Protein AF-A0A382NSS7-F1 (afdb_monomer)

Radius of gyration: 20.49 Å; Cα contacts (8 Å, |Δi|>4): 6; chains: 1; bounding box: 55×13×46 Å

Mean predicted aligned error: 12.33 Å

Structure (mmCIF, N/CA/C/O backbone):
data_AF-A0A382NSS7-F1
#
_entry.id   AF-A0A382NSS7-F1
#
loop_
_atom_site.group_PDB
_atom_site.id
_atom_site.type_symbol
_atom_site.label_atom_id
_atom_site.label_alt_id
_atom_site.label_comp_id
_atom_site.label_asym_id
_atom_site.label_entity_id
_atom_site.label_seq_id
_atom_site.pdbx_PDB_ins_code
_atom_site.Cartn_x
_atom_site.Cartn_y
_atom_site.Cartn_z
_atom_site.occupancy
_atom_site.B_iso_or_equiv
_atom_site.auth_seq_id
_atom_site.auth_comp_id
_atom_site.auth_asym_id
_atom_site.auth_atom_id
_atom_site.pdbx_PDB_model_num
ATOM 1 N N . MET A 1 1 ? -42.350 -10.231 16.381 1.00 41.31 1 MET A N 1
ATOM 2 C CA . MET A 1 1 ? -42.010 -9.547 15.117 1.00 41.31 1 MET A CA 1
ATOM 3 C C . MET A 1 1 ? -40.602 -8.986 15.288 1.00 41.31 1 MET A C 1
ATOM 5 O O . MET A 1 1 ? -40.421 -8.144 16.157 1.00 41.31 1 MET A O 1
ATOM 9 N N . SER A 1 2 ? -39.621 -9.568 14.589 1.00 47.59 2 SER A N 1
ATOM 10 C CA . SER A 1 2 ? -38.175 -9.267 14.652 1.00 47.59 2 SER A CA 1
ATOM 11 C C . SER A 1 2 ? -37.820 -7.803 14.409 1.00 47.59 2 SER A C 1
ATOM 13 O O . SER A 1 2 ? -38.399 -7.198 13.513 1.00 47.59 2 SER A O 1
ATOM 15 N N . SER A 1 3 ? -36.782 -7.325 15.110 1.00 47.97 3 SER A N 1
ATOM 16 C CA . SER A 1 3 ? -35.945 -6.175 14.725 1.00 47.97 3 SER A CA 1
ATOM 17 C C . SER A 1 3 ? -34.541 -6.304 15.343 1.00 47.97 3 SER A C 1
ATOM 19 O O . SER A 1 3 ? -34.177 -5.577 16.267 1.00 47.97 3 SER A O 1
ATOM 21 N N . ASP A 1 4 ? -33.758 -7.254 14.828 1.00 52.97 4 ASP A N 1
ATOM 22 C CA . ASP A 1 4 ? -32.324 -7.440 15.084 1.00 52.97 4 ASP A CA 1
ATOM 23 C C . ASP A 1 4 ? -31.501 -6.237 14.570 1.00 52.97 4 ASP A C 1
ATOM 25 O O . ASP A 1 4 ? -31.022 -6.226 13.437 1.00 52.97 4 ASP A O 1
ATOM 29 N N . ASN A 1 5 ? -31.335 -5.202 15.401 1.00 54.28 5 ASN A N 1
ATOM 30 C CA . ASN A 1 5 ? -30.514 -4.008 15.119 1.00 54.28 5 ASN A CA 1
ATOM 31 C C . ASN A 1 5 ? -29.188 -3.997 15.905 1.00 54.28 5 ASN A C 1
ATOM 33 O O . ASN A 1 5 ? -28.686 -2.946 16.295 1.00 54.28 5 ASN A O 1
ATOM 37 N N . HIS A 1 6 ? -28.609 -5.166 16.167 1.00 50.72 6 HIS A N 1
ATOM 38 C CA . HIS A 1 6 ? -27.348 -5.294 16.893 1.00 50.72 6 HIS A CA 1
ATOM 39 C C . HIS A 1 6 ? -26.177 -5.538 15.918 1.00 50.72 6 HIS A C 1
ATOM 41 O O . HIS A 1 6 ? -26.100 -6.569 15.258 1.00 50.72 6 HIS A O 1
ATOM 47 N N . HIS A 1 7 ? -25.240 -4.583 15.873 1.00 52.75 7 HIS A N 1
ATOM 48 C CA . HIS A 1 7 ? -23.843 -4.745 15.426 1.00 52.75 7 HIS A CA 1
ATOM 49 C C . HIS A 1 7 ? -23.543 -4.902 13.921 1.00 52.75 7 HIS A C 1
ATOM 51 O O . HIS A 1 7 ? -22.856 -5.832 13.507 1.00 52.75 7 HIS A O 1
ATOM 57 N N . LYS A 1 8 ? -23.932 -3.923 13.094 1.00 49.84 8 LYS A N 1
ATOM 58 C CA . LYS A 1 8 ? -23.291 -3.707 11.772 1.00 49.84 8 LYS A CA 1
ATOM 59 C C . LYS A 1 8 ? -22.253 -2.573 11.757 1.00 49.84 8 LYS A C 1
ATOM 61 O O . LYS A 1 8 ? -21.571 -2.361 10.760 1.00 49.84 8 LYS A O 1
ATOM 66 N N . GLU A 1 9 ? -22.078 -1.898 12.885 1.00 53.38 9 GLU A N 1
ATOM 67 C CA . GLU A 1 9 ? -21.127 -0.807 13.115 1.00 53.38 9 GLU A CA 1
ATOM 68 C C . GLU A 1 9 ? -19.740 -1.358 13.487 1.00 53.38 9 GLU A C 1
ATOM 70 O O . GLU A 1 9 ? -19.332 -1.244 14.639 1.00 53.38 9 GLU A O 1
ATOM 75 N N . SER A 1 10 ? -19.019 -2.039 12.585 1.00 55.00 10 SER A N 1
ATOM 76 C CA . SER A 1 10 ? -17.557 -2.178 12.777 1.00 55.00 10 SER A CA 1
ATOM 77 C C . SER A 1 10 ? -16.776 -2.938 11.726 1.00 55.00 10 SER A C 1
ATOM 79 O O . SER A 1 10 ? -15.565 -2.942 11.840 1.00 55.00 10 SER A O 1
ATOM 81 N N . PHE A 1 11 ? -17.341 -3.593 10.713 1.00 54.66 11 PHE A N 1
ATOM 82 C CA . PHE A 1 11 ? -16.435 -4.267 9.763 1.00 54.66 11 PHE A CA 1
ATOM 83 C C . PHE A 1 11 ? -15.598 -3.258 8.968 1.00 54.66 11 PHE A C 1
ATOM 85 O O . PHE A 1 11 ? -14.411 -3.475 8.760 1.00 54.66 11 PHE A O 1
ATOM 92 N N . LEU A 1 12 ? -16.182 -2.104 8.631 1.00 53.66 12 LEU A N 1
ATOM 93 C CA . LEU A 1 12 ? -15.463 -0.994 8.007 1.00 53.66 12 LEU A CA 1
ATOM 94 C C . LEU A 1 12 ? -14.648 -0.190 9.029 1.00 53.66 12 LEU A C 1
ATOM 96 O O . LEU A 1 12 ? -13.484 0.090 8.779 1.00 53.66 12 LEU A O 1
ATOM 100 N N . THR A 1 13 ? -15.180 0.108 10.218 1.00 56.47 13 THR A N 1
ATOM 101 C CA . THR A 1 13 ? -14.434 0.869 11.240 1.00 56.47 13 THR A CA 1
ATOM 102 C C . THR A 1 13 ? -13.271 0.074 11.840 1.00 56.47 13 THR A C 1
ATOM 104 O O . THR A 1 13 ? -12.205 0.622 12.067 1.00 56.47 13 THR A O 1
ATOM 107 N N . LYS A 1 14 ? -13.410 -1.238 12.030 1.00 58.12 14 LYS A N 1
ATOM 108 C CA . LYS A 1 14 ? -12.347 -2.109 12.556 1.00 58.12 14 LYS A CA 1
ATOM 109 C C . LYS A 1 14 ? -11.257 -2.420 11.531 1.00 58.12 14 LYS A C 1
ATOM 111 O O . LYS A 1 14 ? -10.197 -2.894 11.913 1.00 58.12 14 LYS A O 1
ATOM 116 N N . TYR A 1 15 ? -11.511 -2.179 10.244 1.00 58.84 15 TYR A N 1
ATOM 117 C CA . TYR A 1 15 ? -10.541 -2.447 9.180 1.00 58.84 15 TYR A CA 1
ATOM 118 C C . TYR A 1 15 ? -9.911 -1.168 8.613 1.00 58.84 15 TYR A C 1
ATOM 120 O O . TYR A 1 15 ? -8.727 -1.162 8.304 1.00 58.84 15 TYR A O 1
ATOM 128 N N . ILE A 1 16 ? -10.678 -0.076 8.518 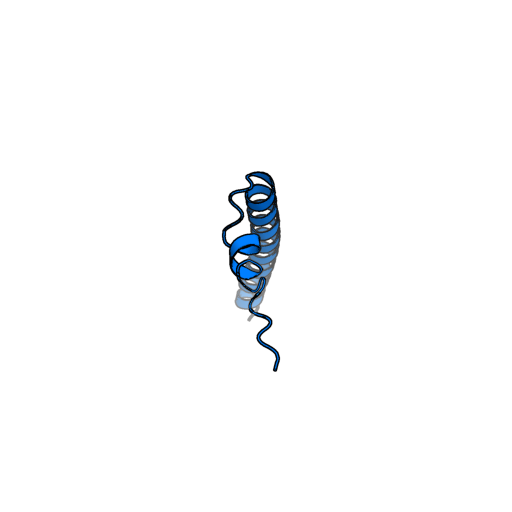1.00 57.62 16 ILE A N 1
ATOM 129 C CA . ILE A 1 16 ? -10.232 1.227 7.996 1.00 57.62 16 ILE A CA 1
ATOM 130 C C . ILE A 1 16 ? -9.937 2.254 9.110 1.00 57.62 16 ILE A C 1
ATOM 132 O O . ILE A 1 16 ? -9.143 3.162 8.895 1.00 57.62 16 ILE A O 1
ATOM 136 N N . TRP A 1 17 ? -10.524 2.104 10.303 1.00 53.06 17 TRP A N 1
ATOM 137 C CA . TRP A 1 17 ? -10.377 3.005 11.465 1.00 53.06 17 TRP A CA 1
ATOM 138 C C . TRP A 1 17 ? -9.824 2.293 12.716 1.00 53.06 17 TRP A C 1
ATOM 140 O O . TRP A 1 17 ? -9.971 2.786 13.836 1.00 53.06 17 TRP A O 1
ATOM 150 N N . SER A 1 18 ? -9.163 1.139 12.566 1.00 57.31 18 SER A N 1
ATOM 151 C CA . SER A 1 18 ? -8.377 0.585 13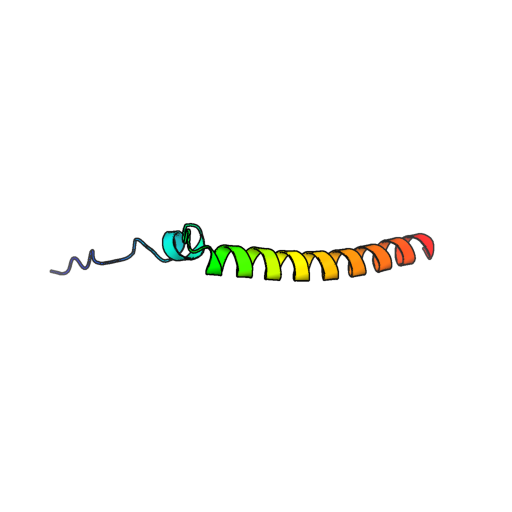.673 1.00 57.31 18 SER A CA 1
ATOM 152 C C . SER A 1 18 ? -7.106 1.424 13.812 1.00 57.31 18 SER A C 1
ATOM 154 O O . SER A 1 18 ? -6.096 1.159 13.165 1.00 57.31 18 SER A O 1
ATOM 156 N N . THR A 1 19 ? -7.137 2.426 14.694 1.00 58.69 19 THR A N 1
ATOM 157 C CA . THR A 1 19 ? -5.968 3.210 15.160 1.00 58.69 19 THR A CA 1
ATOM 158 C C . THR A 1 19 ? -5.001 2.358 16.000 1.00 58.69 19 THR A C 1
ATOM 160 O O . THR A 1 19 ? -4.196 2.853 16.788 1.00 58.69 19 THR A O 1
ATOM 163 N N . ASP A 1 20 ? -5.067 1.037 15.862 1.00 70.19 20 ASP A N 1
ATOM 164 C CA . ASP A 1 20 ? -4.065 0.133 16.375 1.00 70.19 20 ASP A CA 1
ATOM 165 C C . ASP A 1 20 ? -2.785 0.358 15.574 1.00 70.19 20 ASP A C 1
ATOM 167 O O . ASP A 1 20 ? -2.655 -0.053 14.420 1.00 70.19 20 ASP A O 1
ATOM 171 N N . HIS A 1 21 ? -1.796 0.972 16.217 1.00 75.06 21 HIS A N 1
ATOM 172 C CA . HIS A 1 21 ? -0.422 1.099 15.725 1.00 75.06 21 HIS A CA 1
ATOM 173 C C . HIS A 1 21 ? 0.142 -0.233 15.177 1.00 75.06 21 HIS A C 1
ATOM 175 O O . HIS A 1 21 ? 0.957 -0.229 14.256 1.00 75.06 21 HIS A O 1
ATOM 181 N N . LYS A 1 22 ? -0.339 -1.380 15.684 1.00 76.44 22 LYS A N 1
ATOM 182 C CA . LYS A 1 22 ? -0.059 -2.727 15.153 1.00 76.44 22 LYS A CA 1
ATOM 183 C C . LYS A 1 22 ? -0.60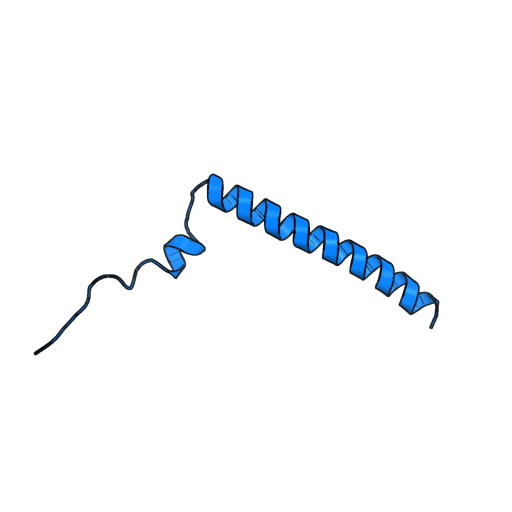1 -2.958 13.739 1.00 76.44 22 LYS A C 1
ATOM 185 O O . LYS A 1 22 ? 0.118 -3.505 12.907 1.00 76.44 22 LYS A O 1
ATOM 190 N N . ILE A 1 23 ? -1.850 -2.578 13.472 1.00 78.44 23 ILE A N 1
ATOM 191 C CA . ILE A 1 23 ? -2.498 -2.775 12.165 1.00 78.44 23 ILE A CA 1
ATOM 192 C C . ILE A 1 23 ? -1.932 -1.779 11.157 1.00 78.44 23 ILE A C 1
ATOM 194 O O . ILE A 1 23 ? -1.607 -2.173 10.041 1.00 78.44 23 ILE A O 1
ATOM 198 N N . ILE A 1 24 ? -1.696 -0.536 11.581 1.00 82.12 24 ILE A N 1
ATOM 199 C CA . ILE A 1 24 ? -1.031 0.489 10.769 1.00 82.12 24 ILE A CA 1
ATOM 200 C C . ILE A 1 24 ? 0.351 -0.005 10.320 1.00 82.12 24 ILE A C 1
ATOM 202 O O . ILE A 1 24 ? 0.644 -0.001 9.127 1.00 82.12 24 ILE A O 1
ATOM 206 N N . GLY A 1 25 ? 1.179 -0.512 11.241 1.00 87.38 25 GLY A N 1
ATOM 207 C CA . GLY A 1 25 ? 2.494 -1.060 10.897 1.00 87.38 25 GLY A CA 1
ATOM 208 C C . GLY A 1 25 ? 2.423 -2.228 9.908 1.00 87.38 25 GLY A C 1
ATOM 209 O O . GLY A 1 25 ? 3.207 -2.279 8.961 1.00 87.38 25 GLY A O 1
ATOM 210 N N . LEU A 1 26 ? 1.456 -3.136 10.078 1.00 86.31 26 LEU A N 1
ATOM 211 C CA . LEU A 1 26 ? 1.266 -4.268 9.168 1.00 86.31 26 LEU A CA 1
ATOM 212 C C . LEU A 1 26 ? 0.762 -3.827 7.787 1.00 86.31 26 LEU A C 1
ATOM 214 O O . LEU A 1 26 ? 1.234 -4.341 6.777 1.00 86.31 26 LEU A O 1
ATOM 218 N N . GLN A 1 27 ? -0.154 -2.862 7.727 1.00 83.94 27 GLN A N 1
ATOM 219 C CA . GLN A 1 27 ? -0.673 -2.310 6.479 1.00 83.94 27 GLN A CA 1
ATOM 220 C C . GLN A 1 27 ? 0.423 -1.581 5.702 1.00 83.94 27 GLN A C 1
ATOM 222 O O . GLN A 1 27 ? 0.572 -1.833 4.508 1.00 83.94 27 GLN A O 1
ATOM 227 N N . TYR A 1 28 ? 1.217 -0.732 6.363 1.00 86.38 28 TYR A N 1
ATOM 228 C CA . TYR A 1 28 ? 2.373 -0.074 5.746 1.00 86.38 28 TYR A CA 1
ATOM 229 C C . TYR A 1 28 ? 3.443 -1.085 5.322 1.00 86.38 28 TYR A C 1
ATOM 231 O O . TYR A 1 28 ? 3.972 -0.974 4.222 1.00 86.38 28 TYR A O 1
ATOM 239 N N . GLY A 1 29 ? 3.724 -2.109 6.132 1.00 91.38 29 GLY A N 1
ATOM 240 C CA . GLY A 1 29 ? 4.650 -3.181 5.758 1.00 91.38 29 GLY A CA 1
ATOM 241 C C . GLY A 1 29 ? 4.175 -3.971 4.535 1.00 91.38 29 GLY A C 1
ATOM 242 O O . GLY A 1 29 ? 4.945 -4.194 3.604 1.00 91.38 29 GLY A O 1
ATOM 243 N N . PHE A 1 30 ? 2.894 -4.346 4.497 1.00 90.62 30 PHE A N 1
ATOM 244 C CA . PHE A 1 30 ? 2.305 -5.087 3.383 1.00 90.62 30 PHE A CA 1
ATOM 245 C C . PHE A 1 30 ? 2.230 -4.240 2.108 1.00 90.62 30 PHE A C 1
ATOM 247 O O . PHE A 1 30 ? 2.645 -4.689 1.043 1.00 90.62 30 PHE A O 1
ATOM 254 N N . THR A 1 31 ? 1.758 -2.996 2.209 1.00 90.38 31 THR A N 1
ATOM 255 C CA . THR A 1 31 ? 1.717 -2.073 1.064 1.00 90.38 31 THR A CA 1
ATOM 256 C C . THR A 1 31 ? 3.112 -1.739 0.551 1.00 90.38 31 THR A C 1
ATOM 258 O O . THR A 1 31 ? 3.305 -1.746 -0.660 1.00 90.38 31 THR A O 1
ATOM 261 N N . ALA A 1 32 ? 4.105 -1.543 1.424 1.00 91.62 32 ALA A N 1
ATOM 262 C CA . ALA A 1 32 ? 5.496 -1.351 1.014 1.00 91.62 32 ALA A CA 1
ATOM 263 C C . ALA A 1 32 ? 6.067 -2.589 0.305 1.00 91.62 32 ALA A C 1
ATOM 265 O O . ALA A 1 32 ? 6.759 -2.447 -0.700 1.00 91.62 32 ALA A O 1
ATOM 266 N N . LEU A 1 33 ? 5.745 -3.799 0.775 1.00 93.88 33 LEU A N 1
ATOM 267 C CA . LEU A 1 33 ? 6.164 -5.045 0.129 1.00 93.88 33 LEU A CA 1
ATOM 268 C C . LEU A 1 33 ?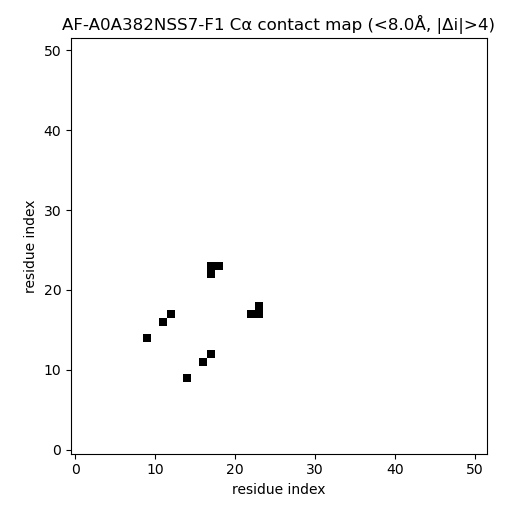 5.549 -5.193 -1.273 1.00 93.88 33 LEU A C 1
ATOM 270 O O . LEU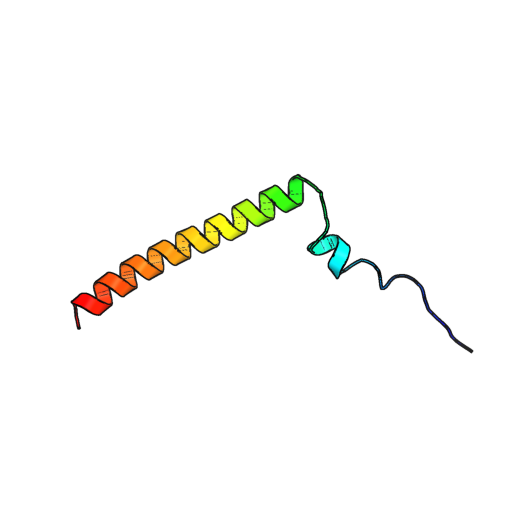 A 1 33 ? 6.253 -5.511 -2.231 1.00 93.88 33 LEU A O 1
ATOM 274 N N . VAL A 1 34 ? 4.250 -4.908 -1.409 1.00 94.81 34 VAL A N 1
ATOM 275 C CA . VAL A 1 34 ? 3.554 -4.897 -2.705 1.00 94.81 34 VAL A CA 1
ATOM 276 C C . VAL A 1 34 ? 4.142 -3.831 -3.628 1.00 94.81 34 VAL A C 1
ATOM 278 O O . VAL A 1 34 ? 4.386 -4.107 -4.799 1.00 94.81 34 VAL A O 1
ATOM 281 N N . TRP A 1 35 ? 4.414 -2.633 -3.111 1.00 92.44 35 TRP A N 1
ATOM 282 C CA . TRP A 1 35 ? 4.988 -1.534 -3.887 1.00 92.44 35 TRP A CA 1
ATOM 283 C C . TRP A 1 35 ? 6.417 -1.826 -4.346 1.00 92.44 35 TRP A C 1
ATOM 285 O O . TRP A 1 35 ? 6.791 -1.490 -5.467 1.00 92.44 35 TRP A O 1
ATOM 295 N N . LEU A 1 36 ? 7.204 -2.509 -3.515 1.00 93.69 36 LEU A N 1
ATOM 296 C CA . LEU A 1 36 ? 8.531 -2.996 -3.874 1.00 93.69 36 LEU A CA 1
ATOM 297 C C . LEU A 1 36 ? 8.441 -3.992 -5.037 1.00 93.69 36 LEU A C 1
ATOM 299 O O . LEU A 1 36 ? 9.117 -3.800 -6.047 1.00 93.69 36 LEU A O 1
ATOM 303 N N . LEU A 1 37 ? 7.562 -4.997 -4.950 1.00 93.25 37 LEU A N 1
ATOM 304 C CA . LEU A 1 37 ? 7.319 -5.945 -6.048 1.00 93.25 37 LEU A CA 1
ATOM 305 C C . LEU A 1 37 ? 6.809 -5.240 -7.313 1.00 93.25 37 LEU A C 1
ATOM 307 O O . LEU A 1 37 ? 7.239 -5.560 -8.420 1.00 93.25 37 LEU A O 1
ATOM 311 N N . PHE A 1 38 ? 5.941 -4.243 -7.159 1.00 93.94 38 PHE A N 1
ATOM 312 C CA . PHE A 1 38 ? 5.449 -3.432 -8.267 1.00 93.94 38 PHE A CA 1
ATOM 313 C C . PHE A 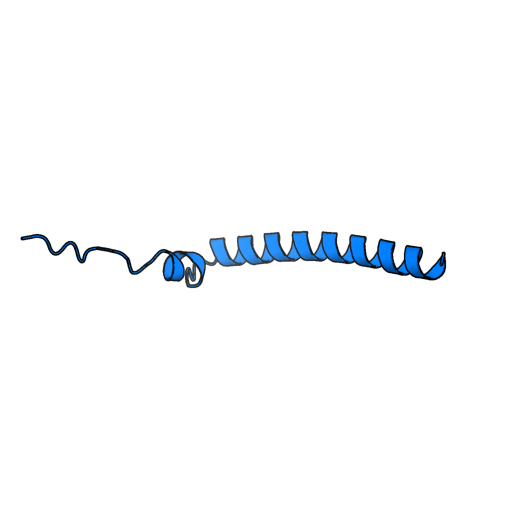1 38 ? 6.576 -2.639 -8.942 1.00 93.94 38 PHE A C 1
ATOM 315 O O . PHE A 1 38 ? 6.668 -2.635 -10.166 1.00 93.94 38 PHE A O 1
ATOM 322 N N . GLY A 1 39 ? 7.495 -2.050 -8.173 1.00 90.31 39 GLY A N 1
ATOM 323 C CA . GLY A 1 39 ? 8.697 -1.397 -8.699 1.00 90.31 39 GLY A CA 1
ATOM 324 C C . GLY A 1 39 ? 9.596 -2.347 -9.498 1.00 90.31 39 GLY A C 1
ATOM 325 O O . GLY A 1 39 ? 10.100 -1.975 -10.560 1.00 90.31 39 GLY A O 1
ATOM 326 N N . PHE A 1 40 ? 9.737 -3.598 -9.050 1.00 88.69 40 PHE A N 1
ATOM 327 C CA . PHE A 1 40 ? 10.444 -4.633 -9.814 1.00 88.69 40 PHE A CA 1
ATOM 328 C C . PHE A 1 40 ? 9.756 -4.943 -11.148 1.00 88.69 40 PHE A C 1
ATO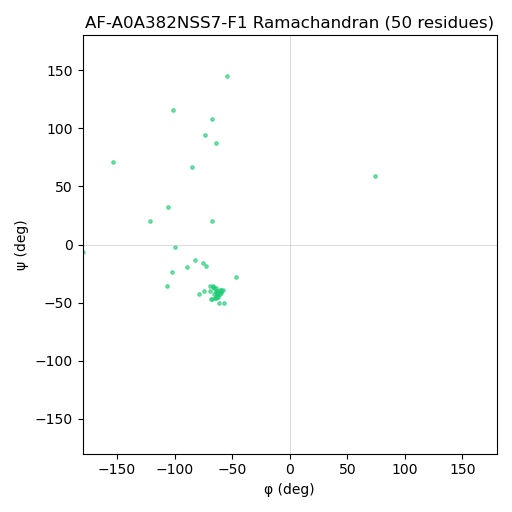M 330 O O . PHE A 1 40 ? 10.427 -5.051 -12.178 1.00 88.69 40 PHE A O 1
ATOM 337 N N . ILE A 1 41 ? 8.424 -5.045 -11.154 1.00 89.69 41 ILE A N 1
ATOM 338 C CA . ILE A 1 41 ? 7.648 -5.246 -12.384 1.00 89.69 41 ILE A CA 1
ATOM 339 C C . ILE A 1 41 ? 7.816 -4.042 -13.322 1.00 89.69 41 ILE A C 1
ATOM 341 O O . ILE A 1 41 ? 8.062 -4.234 -14.511 1.00 89.69 41 ILE A O 1
ATOM 345 N N . LEU A 1 42 ? 7.769 -2.812 -12.802 1.00 88.12 42 LEU A N 1
ATOM 346 C CA . LEU A 1 42 ? 7.980 -1.595 -13.592 1.00 88.12 42 LEU A CA 1
ATOM 347 C C . LEU A 1 42 ? 9.366 -1.560 -14.253 1.00 88.12 42 LEU A C 1
ATOM 349 O O . LEU A 1 42 ? 9.458 -1.222 -15.433 1.00 88.12 42 LEU A O 1
ATOM 353 N N . MET A 1 43 ? 10.432 -1.972 -13.555 1.00 84.56 43 MET A N 1
ATOM 354 C CA . MET A 1 43 ? 11.757 -2.115 -14.177 1.00 84.56 43 MET A CA 1
ATOM 355 C C . MET A 1 43 ? 11.753 -3.127 -15.328 1.00 84.56 43 MET A C 1
ATOM 357 O O . MET A 1 43 ? 12.341 -2.864 -16.380 1.00 84.56 43 MET A O 1
ATOM 361 N N . MET A 1 44 ? 11.085 -4.274 -15.157 1.00 82.94 44 MET A N 1
ATOM 362 C CA . MET A 1 44 ? 10.963 -5.260 -16.235 1.00 82.94 44 MET A CA 1
ATOM 363 C C . MET A 1 44 ? 10.168 -4.716 -17.427 1.00 82.94 44 MET A C 1
ATOM 365 O O . MET A 1 44 ? 10.548 -4.979 -18.566 1.00 82.94 44 MET A O 1
ATOM 369 N N . ILE A 1 45 ? 9.120 -3.922 -17.188 1.00 85.25 45 ILE A N 1
ATOM 370 C CA . ILE A 1 45 ? 8.318 -3.295 -18.248 1.00 85.25 45 ILE A CA 1
ATOM 371 C C . ILE A 1 45 ? 9.131 -2.248 -19.010 1.00 85.25 45 ILE A C 1
ATOM 373 O O . ILE A 1 45 ? 9.142 -2.292 -20.235 1.00 85.25 45 ILE A O 1
ATOM 377 N N . MET A 1 46 ? 9.854 -1.352 -18.327 1.00 78.19 46 MET A N 1
ATOM 378 C CA . MET A 1 46 ? 10.726 -0.380 -19.007 1.00 78.19 46 MET A CA 1
ATOM 379 C C . MET A 1 46 ? 11.769 -1.078 -19.881 1.00 78.19 46 MET A C 1
ATOM 381 O O . MET A 1 46 ? 12.050 -0.639 -20.994 1.00 78.19 46 MET A O 1
ATOM 385 N N . ARG A 1 47 ? 12.314 -2.201 -19.401 1.00 79.56 47 ARG A N 1
ATOM 386 C CA . ARG A 1 47 ? 13.221 -3.028 -20.198 1.00 79.56 47 ARG A CA 1
ATOM 387 C C . ARG A 1 47 ? 12.519 -3.656 -21.407 1.00 79.56 47 ARG A C 1
ATOM 389 O O . ARG A 1 47 ? 13.101 -3.673 -22.485 1.00 79.56 47 ARG A O 1
ATOM 396 N N . TYR A 1 48 ? 11.300 -4.171 -21.243 1.00 75.06 48 TYR A N 1
ATOM 397 C CA . TYR A 1 48 ? 10.524 -4.773 -22.334 1.00 75.06 48 TYR A CA 1
ATOM 398 C C . TYR A 1 48 ? 10.132 -3.741 -23.400 1.00 75.06 48 TYR A C 1
ATOM 400 O O . TYR A 1 48 ? 10.187 -4.034 -24.587 1.00 75.06 48 TYR A O 1
ATOM 408 N N . GLN A 1 49 ? 9.813 -2.518 -22.980 1.00 65.06 49 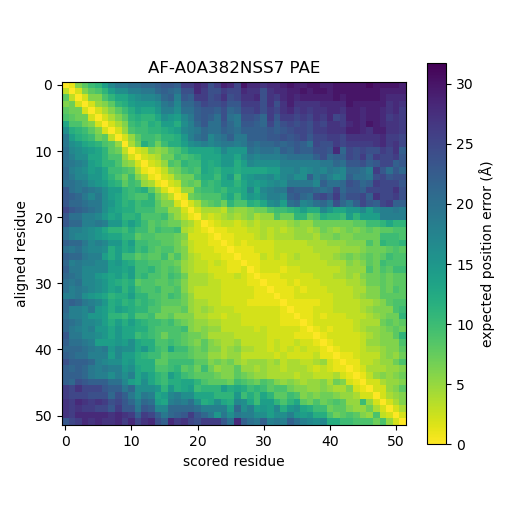GLN A N 1
ATOM 409 C CA . GLN A 1 49 ? 9.426 -1.424 -23.867 1.00 65.06 49 GLN A CA 1
ATOM 410 C C . GLN A 1 49 ? 10.599 -0.852 -24.681 1.00 65.06 49 GLN A C 1
ATOM 412 O O . GLN A 1 49 ? 10.353 -0.179 -25.665 1.00 65.06 49 GLN A O 1
ATOM 417 N N . LEU A 1 50 ? 11.856 -1.096 -24.283 1.00 62.69 50 LEU A N 1
ATOM 418 C CA . LEU A 1 50 ? 13.047 -0.729 -25.066 1.00 62.69 50 LEU A CA 1
ATOM 419 C C . LEU A 1 50 ? 13.477 -1.843 -26.039 1.00 62.69 50 LEU A C 1
ATOM 421 O O . LEU A 1 50 ? 14.241 -1.601 -26.969 1.00 62.69 50 LEU A O 1
ATOM 425 N N . ALA A 1 51 ? 13.032 -3.078 -25.789 1.00 59.41 51 ALA A N 1
ATOM 426 C CA . ALA A 1 51 ? 13.251 -4.211 -26.685 1.00 59.41 51 ALA A CA 1
ATOM 427 C C . ALA A 1 51 ? 12.233 -4.259 -27.842 1.00 59.41 51 ALA A C 1
ATOM 429 O O . ALA A 1 51 ? 12.443 -5.020 -28.786 1.00 59.41 51 ALA A O 1
ATOM 430 N N . TYR A 1 52 ? 11.156 -3.472 -27.748 1.00 55.78 52 TYR A N 1
ATOM 431 C CA . TYR A 1 52 ? 10.161 -3.242 -28.794 1.00 55.78 52 TYR A CA 1
ATOM 432 C C . TYR A 1 52 ? 10.342 -1.838 -29.374 1.00 55.78 52 TYR A C 1
ATOM 434 O O . TYR A 1 52 ? 10.324 -1.706 -30.616 1.00 55.78 52 TYR A O 1
#

pLDDT: mean 72.15, std 16.68, range [41.31, 94.81]

InterPro domains:
  IPR036927 Cytochrome c oxidase-like, subunit I superfamily [G3DSA:1.20.210.10] (1-52)
  IPR036927 Cytochrome c oxidase-like, subunit I superfamily [SSF81442] (11-52)

Sequence (52 aa):
MSSDNHHKESFLTKYIWSTDHKIIGLQYGFTALVWLLFGFILMMIMRYQLAY

Solvent-accessible surface area (backbone 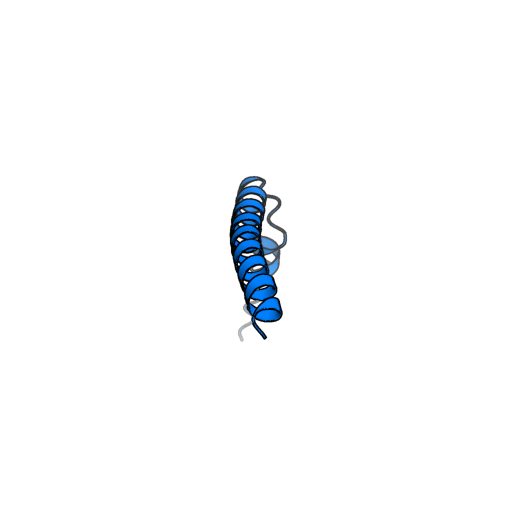atoms only — not comparable to full-atom values): 3267 Å² total; per-residue (Å²): 133,92,79,92,84,79,83,82,88,38,74,62,48,61,70,78,61,47,85,43,68,69,55,50,51,49,51,53,50,51,51,50,51,53,50,50,53,48,52,54,51,49,54,53,48,59,54,52,63,71,76,103

Secondary structure (DSSP, 8-state):
--------TTTTHHHHS---HHHHHHHHHHHHHHHHHHHHHHHHHHHHHHH-

Foldseek 3Di:
DDDPPPDPPPPCCVQVVVPPPVNVVVVCVVVVVVVVVVVVVVVVVVVVVVVD

Organism: NCBI:txid408172